Protein AF-E4Q656-F1 (afdb_monomer_lite)

pLDDT: mean 84.07, std 15.3, range [27.3, 98.38]

Secondary structure (DSSP, 8-state):
--------------HHHHHHHHTS--SSPPGGGS--TT-TT--HHHHHHHHHHHHHHHHHHHHHHHHHHHHHTTT-S-HHHHHHHHHHHTT------SS-HHHHHHHHHHHHHHHSGGG--HHHHHHHHHHHHHHHHS-HHHHHHHHHHHHHT--SS--HHHHHHHHT--

Structure (mmCIF, N/CA/C/O backbone):
data_AF-E4Q656-F1
#
_entry.id   AF-E4Q656-F1
#
loop_
_atom_site.group_PDB
_atom_site.id
_atom_site.type_symbol
_atom_site.label_atom_id
_atom_site.label_alt_id
_atom_site.label_comp_id
_atom_site.label_asym_id
_atom_site.label_entity_id
_atom_site.label_seq_id
_atom_site.pdbx_PDB_ins_code
_atom_site.Cartn_x
_atom_site.Cartn_y
_atom_site.Cartn_z
_atom_site.occupancy
_atom_site.B_iso_or_equiv
_atom_site.auth_seq_id
_atom_site.auth_comp_id
_atom_site.auth_asym_id
_atom_site.auth_atom_id
_atom_site.pdbx_PDB_model_num
ATOM 1 N N . MET A 1 1 ? 28.224 20.004 -10.130 1.00 35.12 1 MET A N 1
ATOM 2 C CA . MET A 1 1 ? 28.113 18.699 -10.814 1.00 35.12 1 MET A CA 1
ATOM 3 C C . MET A 1 1 ? 28.999 17.710 -10.082 1.00 35.12 1 MET A C 1
ATOM 5 O O . MET A 1 1 ? 30.207 17.902 -10.082 1.00 35.12 1 MET A O 1
ATOM 9 N N . LYS A 1 2 ? 28.425 16.729 -9.377 1.00 27.30 2 LYS A N 1
ATOM 10 C CA . LYS A 1 2 ? 29.222 15.634 -8.811 1.00 27.30 2 LYS A CA 1
ATOM 11 C C . LYS A 1 2 ? 29.422 14.595 -9.912 1.00 27.30 2 LYS A C 1
ATOM 13 O O . LYS A 1 2 ? 28.457 13.971 -10.332 1.00 27.30 2 LYS A O 1
ATOM 18 N N . ASN A 1 3 ? 30.664 14.448 -10.367 1.00 34.53 3 ASN A N 1
ATOM 19 C CA . ASN A 1 3 ? 31.102 13.275 -11.112 1.00 34.53 3 ASN A CA 1
ATOM 20 C C . ASN A 1 3 ? 31.095 12.087 -10.146 1.00 34.53 3 ASN A C 1
ATOM 22 O O . ASN A 1 3 ? 32.001 11.951 -9.326 1.00 34.53 3 ASN A O 1
ATOM 26 N N . LEU A 1 4 ? 30.056 11.261 -10.215 1.00 34.28 4 LEU A N 1
ATOM 27 C CA . LEU A 1 4 ? 30.076 9.912 -9.664 1.00 34.28 4 LEU A CA 1
ATOM 28 C C . LEU A 1 4 ? 30.601 8.997 -10.769 1.00 34.28 4 LEU A C 1
ATOM 30 O O . LEU A 1 4 ? 29.845 8.525 -11.607 1.00 34.28 4 LEU A O 1
ATOM 34 N N . ILE A 1 5 ? 31.920 8.806 -10.803 1.00 42.16 5 ILE A N 1
ATOM 35 C CA . ILE A 1 5 ? 32.516 7.674 -11.514 1.00 42.16 5 ILE A CA 1
ATOM 36 C C . ILE A 1 5 ? 32.557 6.538 -10.492 1.00 42.16 5 ILE A C 1
ATOM 38 O O . ILE A 1 5 ? 33.568 6.327 -9.823 1.00 42.16 5 ILE A O 1
ATOM 42 N N . GLU A 1 6 ? 31.429 5.856 -10.307 1.00 46.22 6 GLU A N 1
ATOM 43 C CA . GLU A 1 6 ? 31.444 4.544 -9.665 1.00 46.22 6 GLU A CA 1
ATOM 44 C C . GLU A 1 6 ? 31.815 3.506 -10.724 1.00 46.22 6 GLU A C 1
ATOM 46 O O . GLU A 1 6 ? 31.219 3.427 -11.796 1.00 46.22 6 GLU A O 1
ATOM 51 N N . LYS A 1 7 ? 32.888 2.762 -10.434 1.00 49.28 7 LYS A N 1
ATOM 52 C CA . LYS A 1 7 ? 33.371 1.623 -11.220 1.00 49.28 7 LYS A CA 1
ATOM 53 C C . LYS A 1 7 ? 32.205 0.697 -11.564 1.00 49.28 7 LYS A C 1
ATOM 55 O O . LYS A 1 7 ? 31.436 0.367 -10.671 1.00 49.28 7 LYS A O 1
ATOM 60 N N . TYR A 1 8 ? 32.154 0.240 -12.818 1.00 51.19 8 TYR A N 1
ATOM 61 C CA . TYR A 1 8 ? 31.232 -0.772 -13.339 1.00 51.19 8 TYR A CA 1
ATOM 62 C C . TYR A 1 8 ? 30.949 -1.884 -12.315 1.00 51.19 8 TYR A C 1
ATO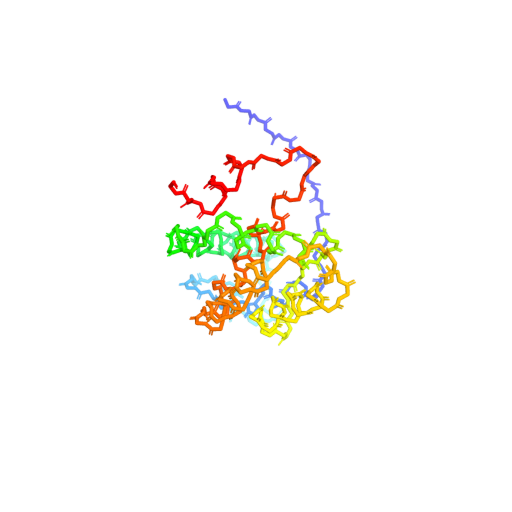M 64 O O . TYR A 1 8 ? 31.743 -2.813 -12.152 1.00 51.19 8 TYR A O 1
ATOM 72 N N . ILE A 1 9 ? 29.821 -1.786 -11.612 1.00 50.75 9 ILE A N 1
ATOM 73 C CA . ILE A 1 9 ? 29.274 -2.898 -10.843 1.00 50.75 9 ILE A CA 1
ATOM 74 C C . ILE A 1 9 ? 28.637 -3.815 -11.881 1.00 50.75 9 ILE A C 1
ATOM 76 O O . ILE A 1 9 ? 27.642 -3.454 -12.505 1.00 50.75 9 ILE A O 1
ATOM 80 N N . LYS A 1 10 ? 29.233 -4.987 -12.105 1.00 51.50 10 LYS A N 1
ATOM 81 C CA . LYS A 1 10 ? 28.616 -6.018 -12.939 1.00 51.50 10 LYS A CA 1
ATOM 82 C C . LYS A 1 10 ? 27.479 -6.639 -12.128 1.00 51.50 10 LYS A C 1
ATOM 84 O O . LYS A 1 10 ? 27.734 -7.401 -11.200 1.00 51.50 10 LYS A O 1
ATOM 89 N N . ILE A 1 11 ? 26.244 -6.249 -12.428 1.00 58.53 11 ILE A N 1
ATOM 90 C CA . ILE A 1 11 ? 25.049 -6.815 -11.799 1.00 58.53 11 ILE A CA 1
ATOM 91 C C . ILE A 1 11 ? 24.647 -8.043 -12.615 1.00 58.53 11 ILE A C 1
ATOM 93 O O . ILE A 1 11 ? 24.251 -7.921 -13.771 1.00 58.53 11 ILE A O 1
ATOM 97 N N . GLU A 1 12 ? 24.771 -9.231 -12.027 1.00 66.44 12 GLU A N 1
ATOM 98 C CA . GLU A 1 12 ? 24.184 -10.439 -12.604 1.00 66.44 12 GLU A CA 1
ATOM 99 C C . GLU A 1 12 ? 22.677 -10.432 -12.334 1.00 66.44 12 GLU A C 1
ATOM 101 O O . GLU A 1 12 ? 22.229 -10.517 -11.189 1.00 66.44 12 GLU A O 1
ATOM 106 N N . ILE A 1 13 ? 21.886 -10.296 -13.397 1.00 67.69 13 ILE A N 1
ATOM 107 C CA . ILE A 1 13 ? 20.429 -10.402 -13.335 1.00 67.69 13 ILE A CA 1
ATOM 108 C C . ILE A 1 13 ? 20.072 -11.882 -13.465 1.00 67.69 13 ILE A C 1
ATOM 110 O O . ILE A 1 13 ? 20.503 -12.552 -14.402 1.00 67.69 13 ILE A O 1
ATOM 114 N N . SER A 1 14 ? 19.292 -12.414 -12.522 1.00 77.62 14 SER A N 1
ATOM 115 C CA . SER A 1 14 ? 18.864 -13.812 -12.599 1.00 77.62 14 SER A CA 1
ATOM 116 C C . SER A 1 14 ? 17.942 -14.036 -13.809 1.00 77.62 14 SER A C 1
ATOM 118 O O . SER A 1 14 ? 17.177 -13.132 -14.160 1.00 77.62 14 SER A O 1
AT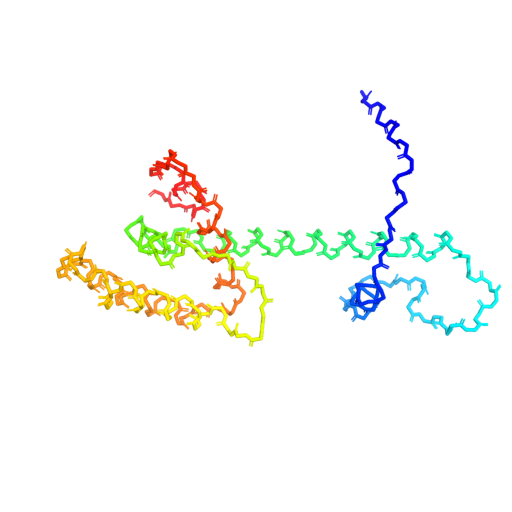OM 120 N N . PRO A 1 15 ? 17.930 -15.241 -14.414 1.00 75.94 15 PRO A N 1
ATOM 121 C CA . PRO A 1 15 ? 17.055 -15.539 -15.553 1.00 75.94 15 PRO A CA 1
ATOM 122 C C . PRO A 1 15 ? 15.576 -15.235 -15.276 1.00 75.94 15 PRO A C 1
ATOM 124 O O . PRO A 1 15 ? 14.863 -14.734 -16.136 1.00 75.94 15 PRO A O 1
ATOM 127 N N . MET A 1 16 ? 15.127 -15.456 -14.037 1.00 79.62 16 MET A N 1
ATOM 128 C CA . MET A 1 16 ? 13.764 -15.139 -13.608 1.00 79.62 16 MET A CA 1
ATOM 129 C C . MET A 1 16 ? 13.457 -13.634 -13.671 1.00 79.62 16 MET A C 1
ATOM 131 O O . MET A 1 16 ? 12.368 -13.249 -14.085 1.00 79.62 16 MET A O 1
ATOM 135 N N . VAL A 1 17 ? 14.395 -12.778 -13.252 1.00 77.69 17 VAL A N 1
ATOM 136 C CA . VAL A 1 17 ? 14.216 -11.317 -13.294 1.00 77.69 17 VAL A CA 1
ATOM 137 C C . VAL A 1 17 ? 14.276 -10.815 -14.733 1.00 77.69 17 VAL A C 1
ATOM 139 O O . VAL A 1 17 ? 13.468 -9.968 -15.106 1.00 77.69 17 VAL A O 1
ATOM 142 N N . TYR A 1 18 ? 15.176 -11.370 -15.549 1.00 77.38 18 TYR A N 1
ATOM 143 C CA . TYR A 1 18 ? 15.248 -11.067 -16.977 1.00 77.38 18 TYR A CA 1
ATOM 144 C C . TYR A 1 18 ? 13.913 -11.346 -17.675 1.00 77.38 18 TYR A C 1
ATOM 146 O O . TYR A 1 18 ? 13.354 -10.455 -18.313 1.00 77.38 18 TYR A O 1
ATOM 154 N N . GLU A 1 19 ? 13.352 -12.539 -17.472 1.00 79.50 19 GLU A N 1
ATOM 155 C CA . GLU A 1 19 ? 12.053 -12.911 -18.035 1.00 79.50 19 GLU A CA 1
ATOM 156 C C . GLU A 1 19 ? 10.914 -12.029 -17.514 1.00 79.50 19 GLU A C 1
ATOM 158 O O . GLU A 1 19 ? 10.048 -11.615 -18.284 1.00 79.50 19 GLU A O 1
ATOM 163 N N . ALA A 1 20 ? 10.914 -11.678 -16.226 1.00 82.56 20 ALA A N 1
ATOM 164 C CA . ALA A 1 20 ? 9.902 -10.781 -15.670 1.00 82.56 20 ALA A CA 1
ATOM 165 C C . ALA A 1 20 ? 9.942 -9.385 -16.317 1.00 82.56 20 ALA A C 1
ATOM 167 O O . ALA A 1 20 ? 8.892 -8.826 -16.631 1.00 82.56 20 ALA A O 1
ATOM 168 N N . VAL A 1 21 ? 11.139 -8.835 -16.547 1.00 82.31 21 VAL A N 1
ATOM 169 C CA . VAL A 1 21 ? 11.316 -7.545 -17.229 1.00 82.31 21 VAL A CA 1
ATOM 170 C C . VAL A 1 21 ? 10.924 -7.663 -18.699 1.00 82.31 21 VAL A C 1
ATOM 172 O O . VAL A 1 21 ? 10.158 -6.836 -19.187 1.00 82.31 21 VAL A O 1
ATOM 175 N N . ARG A 1 22 ? 11.382 -8.706 -19.403 1.00 78.25 22 ARG A N 1
ATOM 176 C CA . ARG A 1 22 ? 11.068 -8.931 -20.821 1.00 78.25 22 ARG A CA 1
ATOM 177 C C . ARG A 1 22 ? 9.563 -8.996 -21.059 1.00 78.25 22 ARG A C 1
ATOM 179 O O . ARG A 1 22 ? 9.075 -8.322 -21.958 1.00 78.25 22 ARG A O 1
ATOM 186 N N . ASN A 1 23 ? 8.838 -9.722 -20.213 1.00 80.06 23 ASN A N 1
ATOM 187 C CA . ASN A 1 23 ? 7.397 -9.932 -20.350 1.00 80.06 23 ASN A CA 1
ATOM 188 C C . ASN A 1 23 ? 6.535 -8.820 -19.722 1.00 80.06 23 ASN A C 1
ATOM 190 O O . ASN A 1 23 ? 5.307 -8.882 -19.808 1.00 80.06 23 ASN A O 1
ATOM 194 N N . TYR A 1 24 ? 7.132 -7.807 -19.080 1.00 81.62 24 TYR A N 1
ATOM 195 C CA . TYR A 1 24 ? 6.361 -6.703 -18.510 1.00 81.62 24 TYR A CA 1
ATOM 196 C C . TYR A 1 24 ? 5.689 -5.881 -19.626 1.00 81.62 24 TYR A C 1
ATOM 198 O O . TYR A 1 24 ? 6.375 -5.468 -20.566 1.00 81.62 24 TYR A O 1
ATOM 206 N N . PRO A 1 25 ? 4.372 -5.615 -19.541 1.00 78.38 25 PRO A N 1
ATOM 207 C CA . PRO A 1 25 ? 3.670 -4.826 -20.543 1.00 78.38 25 PRO A CA 1
ATOM 208 C C . PRO A 1 25 ? 4.139 -3.370 -20.500 1.00 78.38 25 PRO A C 1
ATOM 210 O O . PRO A 1 25 ? 4.035 -2.703 -19.473 1.00 78.38 25 PRO A O 1
ATOM 213 N N . SER A 1 26 ? 4.625 -2.869 -21.631 1.00 75.06 26 SER A N 1
ATOM 214 C CA . SER A 1 26 ? 5.103 -1.497 -21.771 1.00 75.06 26 SER A CA 1
ATOM 215 C C . SER A 1 26 ? 4.179 -0.674 -22.664 1.00 75.06 26 SER A C 1
ATOM 217 O O . SER A 1 26 ? 3.658 -1.167 -23.661 1.00 75.06 26 SER A O 1
ATOM 219 N N . GLY A 1 27 ? 3.986 0.601 -22.314 1.00 69.88 27 GLY A N 1
ATOM 220 C CA . GLY A 1 27 ? 3.405 1.590 -23.229 1.00 69.88 27 GLY A CA 1
ATOM 221 C C . GLY A 1 27 ? 4.420 2.147 -24.237 1.00 69.88 27 GLY A C 1
ATOM 222 O O . GLY A 1 27 ? 4.028 2.785 -25.213 1.00 69.88 27 GLY A O 1
ATOM 223 N N . SER A 1 28 ? 5.711 1.912 -23.997 1.00 73.38 28 SER A N 1
ATOM 224 C CA . SER A 1 28 ? 6.827 2.261 -24.877 1.00 73.38 28 SER A CA 1
ATOM 225 C C . SER A 1 28 ? 7.168 1.075 -25.772 1.00 73.38 28 SER A C 1
ATOM 227 O O . SER A 1 28 ? 7.249 -0.048 -25.285 1.00 73.38 28 SER A O 1
ATOM 229 N N . ILE A 1 29 ? 7.430 1.333 -27.054 1.00 69.94 29 ILE A N 1
ATOM 230 C CA . ILE A 1 29 ? 7.968 0.324 -27.971 1.00 69.94 29 ILE A CA 1
ATOM 231 C C . ILE A 1 29 ? 9.465 0.226 -27.709 1.00 69.94 29 ILE A C 1
ATOM 233 O O . ILE A 1 29 ? 10.193 1.200 -27.929 1.00 69.94 29 ILE A O 1
ATOM 237 N N . TYR A 1 30 ? 9.927 -0.933 -27.251 1.00 72.31 30 TYR A N 1
ATOM 238 C CA . TYR A 1 30 ? 11.356 -1.181 -27.144 1.00 72.31 30 TYR A CA 1
ATOM 239 C C . TYR A 1 30 ? 11.843 -1.981 -28.348 1.00 72.31 30 TYR A C 1
ATOM 241 O O . TYR A 1 30 ? 11.218 -2.982 -28.690 1.00 72.31 30 TYR A O 1
ATOM 249 N N . PRO A 1 31 ? 12.983 -1.605 -28.959 1.00 62.78 31 PRO A N 1
ATOM 250 C CA . PRO A 1 31 ? 13.483 -2.281 -30.148 1.00 62.78 31 PRO A CA 1
ATOM 251 C C . PRO A 1 31 ? 13.574 -3.797 -29.963 1.00 62.78 31 PRO A C 1
ATOM 253 O O . PRO A 1 31 ? 13.098 -4.521 -30.817 1.00 62.78 31 PRO A O 1
ATOM 256 N N . LEU A 1 32 ? 14.085 -4.274 -28.823 1.00 66.88 32 LEU A N 1
ATOM 257 C CA . LEU A 1 32 ? 14.350 -5.696 -28.570 1.00 66.88 32 LEU A CA 1
ATOM 258 C C . LEU A 1 32 ? 13.117 -6.553 -28.217 1.00 66.88 32 LEU A C 1
ATOM 260 O O . LEU A 1 32 ? 13.282 -7.741 -27.953 1.00 66.88 32 LEU A O 1
ATOM 264 N N . GLU A 1 33 ? 11.900 -5.999 -28.196 1.00 67.94 33 GLU A N 1
ATOM 265 C CA . GLU A 1 33 ? 10.682 -6.786 -27.918 1.00 67.94 33 GLU A CA 1
ATOM 266 C C . GLU A 1 33 ? 10.252 -7.669 -29.099 1.00 67.94 33 GLU A C 1
ATOM 268 O O . GLU A 1 33 ? 9.679 -8.734 -28.876 1.00 67.94 33 GLU A O 1
ATOM 273 N N . ASP A 1 34 ? 10.586 -7.268 -30.329 1.00 64.12 34 ASP A N 1
ATOM 274 C CA . ASP A 1 34 ? 10.182 -7.959 -31.563 1.00 64.12 34 ASP A CA 1
ATOM 275 C C . ASP A 1 34 ? 11.254 -8.917 -32.119 1.00 64.12 34 ASP A C 1
ATOM 277 O O . ASP A 1 34 ? 10.995 -9.655 -33.073 1.00 64.12 34 ASP A O 1
ATOM 281 N N . TYR A 1 35 ? 12.4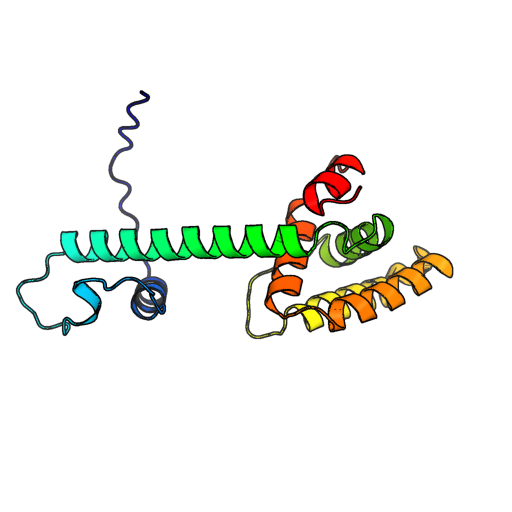59 -8.925 -31.542 1.00 63.56 35 TYR A N 1
ATOM 282 C CA . TYR A 1 35 ? 13.562 -9.749 -32.038 1.00 63.56 35 TYR A CA 1
ATOM 283 C C . TYR A 1 35 ? 13.465 -11.186 -31.510 1.00 63.56 35 TYR A C 1
ATOM 285 O O . TYR A 1 35 ? 13.289 -11.428 -30.309 1.00 63.56 35 TYR A O 1
ATOM 293 N N . GLN A 1 36 ? 13.608 -12.157 -32.415 1.00 58.12 36 GLN A N 1
ATOM 294 C CA . GLN A 1 36 ? 13.761 -13.566 -32.049 1.00 58.12 36 GLN A CA 1
ATOM 295 C C . GLN A 1 36 ? 15.206 -13.820 -31.592 1.00 58.12 36 GLN A C 1
ATOM 297 O O . GLN A 1 36 ? 16.132 -13.165 -32.059 1.00 58.12 36 GLN A O 1
ATOM 302 N N . GLU A 1 37 ? 15.403 -14.757 -30.658 1.00 53.44 37 GLU A N 1
ATOM 303 C CA . GLU A 1 37 ? 16.695 -15.031 -29.990 1.00 53.44 37 GLU A CA 1
ATOM 304 C C . GLU A 1 37 ? 17.866 -15.367 -30.935 1.00 53.44 37 GLU A C 1
ATOM 306 O O . GLU A 1 37 ? 19.017 -15.298 -30.508 1.00 53.44 37 GLU A O 1
ATOM 311 N N . ASP A 1 38 ? 17.580 -15.662 -32.206 1.00 50.72 38 ASP A N 1
ATOM 312 C CA . ASP A 1 38 ? 18.547 -16.056 -33.234 1.00 50.72 38 ASP A CA 1
ATOM 313 C C . ASP A 1 38 ? 19.056 -14.890 -34.112 1.00 50.72 38 ASP A C 1
ATOM 315 O O . ASP A 1 38 ? 19.815 -15.123 -35.055 1.00 50.72 38 ASP A O 1
ATOM 319 N N . ASP A 1 39 ? 18.677 -13.633 -33.841 1.00 55.31 39 ASP A N 1
ATOM 320 C CA . ASP A 1 39 ? 19.217 -12.493 -34.592 1.00 55.31 39 ASP A CA 1
ATOM 321 C C . ASP A 1 39 ? 20.687 -12.233 -34.210 1.00 55.31 39 ASP A C 1
ATOM 323 O O . ASP A 1 39 ? 20.991 -11.589 -33.203 1.00 55.31 39 ASP A O 1
ATOM 327 N N . GLU A 1 40 ? 21.615 -12.693 -35.062 1.00 56.75 40 GLU A N 1
ATOM 328 C CA . GLU A 1 40 ? 23.086 -12.553 -34.955 1.00 56.75 40 GLU A CA 1
ATOM 329 C C . GLU A 1 40 ? 23.596 -11.095 -34.806 1.00 56.75 40 GLU A C 1
ATOM 331 O O . GLU A 1 40 ? 24.800 -10.851 -34.733 1.00 56.75 40 GLU A O 1
ATOM 336 N N . THR A 1 41 ? 22.698 -10.107 -34.764 1.00 64.25 41 THR A N 1
ATOM 337 C CA . THR A 1 41 ? 22.995 -8.669 -34.758 1.00 64.25 41 THR A CA 1
ATOM 338 C C . THR A 1 41 ? 22.789 -7.976 -33.406 1.00 64.25 41 THR A C 1
ATOM 340 O O . THR A 1 41 ? 23.199 -6.824 -33.271 1.00 64.25 41 THR A O 1
ATOM 343 N N . ILE A 1 42 ? 22.212 -8.643 -32.396 1.00 68.81 42 ILE A N 1
ATOM 344 C CA . ILE A 1 42 ? 21.978 -8.038 -31.072 1.00 68.81 42 ILE A CA 1
ATOM 345 C C . ILE A 1 42 ? 23.207 -8.211 -30.178 1.00 68.81 42 ILE A C 1
ATOM 347 O O . ILE A 1 42 ? 23.571 -9.328 -29.802 1.00 68.81 42 ILE A O 1
ATOM 351 N N . THR A 1 43 ? 23.820 -7.099 -29.773 1.00 74.19 43 THR A N 1
ATOM 352 C CA . THR A 1 43 ? 24.966 -7.133 -28.860 1.00 74.19 43 THR A CA 1
ATOM 353 C C . THR A 1 43 ? 24.527 -7.296 -27.400 1.00 74.19 43 THR A C 1
ATOM 355 O O . THR A 1 43 ? 23.391 -7.008 -27.018 1.00 74.19 43 THR A O 1
ATOM 358 N N . GLU A 1 44 ? 25.446 -7.731 -26.536 1.00 72.56 44 GLU A N 1
ATOM 359 C CA . GLU A 1 44 ? 25.207 -7.735 -25.085 1.00 72.56 44 GLU A CA 1
ATOM 360 C C . GLU A 1 44 ? 24.963 -6.316 -24.537 1.00 72.56 44 GLU A C 1
ATOM 362 O O . GLU A 1 44 ? 24.187 -6.148 -23.598 1.00 72.56 44 GLU A O 1
ATOM 367 N N . GLU A 1 45 ? 25.562 -5.286 -25.146 1.00 75.12 45 GLU A N 1
ATOM 368 C CA . GLU A 1 45 ? 25.331 -3.882 -24.776 1.00 75.12 45 GLU A CA 1
ATOM 369 C C . GLU A 1 45 ? 23.887 -3.449 -25.071 1.00 75.12 45 GLU A C 1
ATOM 371 O O . GLU A 1 45 ? 23.260 -2.800 -24.231 1.00 75.12 45 GLU A O 1
ATOM 376 N N . ASP A 1 46 ? 23.321 -3.879 -26.203 1.00 73.56 46 ASP A N 1
ATOM 377 C CA . ASP A 1 46 ? 21.925 -3.597 -26.559 1.00 73.56 46 ASP A CA 1
ATOM 378 C C . ASP A 1 46 ? 20.955 -4.224 -25.550 1.00 73.56 46 ASP A C 1
ATOM 380 O O . ASP A 1 46 ? 20.018 -3.568 -25.085 1.00 73.56 46 ASP A O 1
ATOM 384 N N . LYS A 1 47 ? 21.202 -5.482 -25.151 1.00 72.88 47 LYS A N 1
ATOM 385 C CA . LYS A 1 47 ? 20.391 -6.182 -24.139 1.00 72.88 47 LYS A CA 1
ATOM 386 C C . LYS A 1 47 ? 20.430 -5.464 -22.794 1.00 72.88 47 LYS A C 1
ATOM 388 O O . LYS A 1 47 ? 19.388 -5.317 -22.155 1.00 72.88 47 LYS A O 1
ATOM 393 N N . VAL A 1 48 ? 21.608 -5.004 -22.368 1.00 75.56 48 VAL A N 1
ATOM 394 C CA . VAL A 1 48 ? 21.762 -4.239 -21.123 1.00 75.56 48 VAL A CA 1
ATOM 395 C C . VAL A 1 48 ? 20.988 -2.926 -21.205 1.00 75.56 48 VAL A C 1
ATOM 397 O O . VAL A 1 48 ? 20.191 -2.647 -20.311 1.00 75.56 48 VAL A O 1
ATOM 400 N N . TYR A 1 49 ? 21.142 -2.163 -22.290 1.00 77.62 49 TYR A N 1
ATOM 401 C CA . TYR A 1 49 ? 20.426 -0.898 -22.474 1.00 77.62 49 TYR A CA 1
ATOM 402 C C . TYR A 1 49 ? 18.902 -1.081 -22.453 1.00 77.62 49 TYR A C 1
ATOM 404 O O . TYR A 1 49 ? 18.189 -0.323 -21.791 1.00 77.62 49 TYR A O 1
ATOM 412 N N . TYR A 1 50 ? 18.396 -2.113 -23.130 1.00 79.31 50 TYR A N 1
ATOM 413 C CA . TYR A 1 50 ? 16.978 -2.470 -23.117 1.00 79.31 50 TYR A CA 1
ATOM 414 C C . TYR A 1 50 ? 16.462 -2.766 -21.707 1.00 79.31 50 TYR A C 1
ATOM 416 O O . TYR A 1 50 ? 15.455 -2.192 -21.286 1.00 79.31 50 TYR A O 1
ATOM 424 N N . LEU A 1 51 ? 17.159 -3.631 -20.963 1.00 79.25 51 LEU A N 1
ATOM 425 C CA . LEU A 1 51 ? 16.774 -3.971 -19.595 1.00 79.25 51 LEU A CA 1
ATOM 426 C C . LEU A 1 51 ? 16.796 -2.737 -18.694 1.00 79.25 51 LEU A C 1
ATOM 428 O O . LEU A 1 51 ? 15.846 -2.517 -17.948 1.00 79.25 51 LEU A O 1
ATOM 432 N N . GLU A 1 52 ? 17.839 -1.911 -18.780 1.00 81.00 52 GLU A N 1
ATOM 433 C CA . GLU A 1 52 ? 17.949 -0.681 -17.994 1.00 81.00 52 GLU A CA 1
ATOM 434 C C . GLU A 1 52 ? 16.810 0.298 -18.288 1.00 81.00 52 GLU A C 1
ATOM 436 O O . GLU A 1 52 ? 16.229 0.861 -17.356 1.00 81.00 52 GLU A O 1
ATOM 441 N N . ALA A 1 53 ? 16.474 0.497 -19.565 1.00 82.25 53 ALA A N 1
ATOM 442 C CA . ALA A 1 53 ? 15.385 1.374 -19.976 1.00 82.25 53 ALA A CA 1
ATOM 443 C C . ALA A 1 53 ? 14.032 0.856 -19.469 1.00 82.25 53 ALA A C 1
ATOM 445 O O . ALA A 1 53 ? 13.275 1.605 -18.851 1.00 82.25 53 ALA A O 1
ATOM 446 N N . LYS A 1 54 ? 13.761 -0.440 -19.645 1.00 85.19 54 LYS A N 1
ATOM 447 C CA . LYS A 1 54 ? 12.491 -1.048 -19.242 1.00 85.19 54 LYS A CA 1
ATOM 448 C C . LYS A 1 54 ? 12.320 -1.088 -17.725 1.00 85.19 54 LYS A C 1
ATOM 450 O O . LYS A 1 54 ? 11.278 -0.686 -17.214 1.00 85.19 54 LYS A O 1
ATOM 455 N N . ILE A 1 55 ? 13.364 -1.469 -16.984 1.00 85.88 55 ILE A N 1
ATOM 456 C CA . ILE A 1 55 ? 13.375 -1.419 -15.511 1.00 85.88 55 ILE A CA 1
ATOM 457 C C . ILE A 1 55 ? 13.145 0.014 -15.020 1.00 85.88 55 ILE A C 1
ATOM 459 O O . ILE A 1 55 ? 12.377 0.233 -14.081 1.00 85.88 55 ILE A O 1
ATOM 463 N N . ARG A 1 56 ? 13.794 1.002 -15.647 1.00 85.19 56 ARG A N 1
ATOM 464 C CA . ARG A 1 56 ? 13.615 2.413 -15.294 1.00 85.19 56 ARG A CA 1
ATOM 465 C C . ARG A 1 56 ? 12.162 2.843 -15.462 1.00 85.19 56 ARG A C 1
ATOM 467 O O . ARG A 1 56 ? 11.608 3.421 -14.528 1.00 85.19 56 ARG A O 1
ATOM 474 N N . ASP A 1 57 ? 11.555 2.556 -16.607 1.00 86.06 57 ASP A N 1
ATOM 475 C CA . ASP A 1 57 ? 10.177 2.958 -16.887 1.00 86.06 57 ASP A CA 1
ATOM 476 C C . ASP A 1 57 ? 9.193 2.254 -15.941 1.00 86.06 57 ASP A C 1
ATOM 478 O O . ASP A 1 57 ? 8.352 2.920 -15.336 1.00 86.06 57 ASP A O 1
ATOM 482 N N . MET A 1 58 ? 9.385 0.954 -15.676 1.00 88.12 58 MET A N 1
ATOM 483 C CA . MET A 1 58 ? 8.627 0.201 -14.665 1.00 88.12 58 MET A CA 1
ATOM 484 C C . MET A 1 58 ? 8.649 0.881 -13.289 1.00 88.12 58 MET A C 1
ATOM 486 O O . MET A 1 58 ? 7.602 1.082 -12.667 1.00 88.12 58 MET A O 1
ATOM 490 N N . ILE A 1 59 ? 9.839 1.247 -12.799 1.00 88.56 59 ILE A N 1
ATOM 491 C CA . ILE A 1 59 ? 10.008 1.874 -11.480 1.00 88.56 59 ILE A CA 1
ATOM 492 C C . ILE A 1 59 ? 9.375 3.267 -11.458 1.00 88.56 59 ILE A C 1
ATOM 494 O O . ILE A 1 59 ? 8.687 3.620 -10.493 1.00 88.56 59 ILE A O 1
ATOM 498 N N . ILE A 1 60 ? 9.596 4.067 -12.502 1.00 90.06 60 ILE A N 1
ATOM 499 C CA . ILE A 1 60 ? 9.069 5.432 -12.589 1.00 90.06 60 ILE A CA 1
ATOM 500 C C . ILE A 1 60 ? 7.541 5.412 -12.635 1.00 90.06 60 ILE A C 1
ATOM 502 O O . ILE A 1 60 ? 6.902 6.180 -11.909 1.00 90.06 60 ILE A O 1
ATOM 506 N N . ASP A 1 61 ? 6.943 4.534 -13.433 1.00 90.19 61 ASP A N 1
ATOM 507 C CA . ASP A 1 61 ? 5.492 4.453 -13.560 1.00 90.19 61 ASP A CA 1
ATOM 508 C C . ASP A 1 61 ? 4.840 3.914 -12.292 1.00 90.19 61 ASP A C 1
ATOM 510 O O . ASP A 1 61 ? 3.874 4.514 -11.813 1.00 90.19 61 ASP A O 1
ATOM 514 N N . LEU A 1 62 ? 5.410 2.881 -11.661 1.00 91.00 62 LEU A N 1
ATOM 515 C CA . LEU A 1 62 ? 4.929 2.415 -10.359 1.00 91.00 62 LEU A CA 1
ATOM 516 C C . LEU A 1 62 ? 5.008 3.529 -9.306 1.00 91.00 62 LEU A C 1
ATOM 518 O O . LEU A 1 62 ? 4.060 3.729 -8.548 1.00 91.00 62 LEU A O 1
ATOM 522 N N . THR A 1 63 ? 6.094 4.308 -9.299 1.00 93.69 63 THR A N 1
ATOM 523 C CA . THR A 1 63 ? 6.258 5.459 -8.395 1.00 93.69 63 THR A CA 1
ATOM 524 C C . THR A 1 63 ? 5.197 6.532 -8.649 1.00 93.69 63 THR A C 1
ATOM 526 O O . THR A 1 63 ? 4.620 7.087 -7.712 1.00 93.69 63 THR A O 1
ATOM 529 N N . ARG A 1 64 ? 4.899 6.834 -9.916 1.00 94.38 64 ARG A N 1
ATOM 530 C CA . ARG A 1 64 ? 3.851 7.795 -10.291 1.00 94.38 64 ARG A CA 1
ATOM 531 C C . ARG A 1 64 ? 2.469 7.305 -9.868 1.00 94.38 64 ARG A C 1
ATOM 533 O O . ARG A 1 64 ? 1.742 8.060 -9.226 1.00 94.38 64 ARG A O 1
ATOM 540 N N . LEU A 1 65 ? 2.129 6.051 -10.168 1.00 95.25 65 LEU A N 1
ATOM 541 C CA . LEU A 1 65 ? 0.862 5.424 -9.781 1.00 95.25 65 LEU A CA 1
ATOM 542 C C . LEU A 1 65 ? 0.688 5.394 -8.261 1.00 95.25 65 LEU A C 1
ATOM 544 O O . LEU A 1 65 ? -0.389 5.732 -7.760 1.00 95.25 65 LEU A O 1
ATOM 548 N N . PHE A 1 66 ? 1.752 5.059 -7.528 1.00 96.62 66 PHE A N 1
ATOM 549 C CA . PHE A 1 66 ? 1.785 5.127 -6.072 1.00 96.62 66 PHE A CA 1
ATOM 550 C C . PHE A 1 66 ? 1.456 6.541 -5.582 1.00 96.62 66 PHE A C 1
ATOM 552 O O . PHE A 1 66 ? 0.541 6.717 -4.783 1.00 96.62 66 PHE A O 1
ATOM 559 N N . ASN A 1 67 ? 2.134 7.565 -6.106 1.00 96.06 67 ASN A N 1
ATOM 560 C CA . ASN A 1 67 ? 1.924 8.953 -5.692 1.00 96.06 67 ASN A CA 1
ATOM 561 C C . ASN A 1 67 ? 0.523 9.478 -6.039 1.00 96.06 67 ASN A C 1
ATOM 563 O O . ASN A 1 67 ? -0.077 10.192 -5.235 1.00 96.06 67 ASN A O 1
ATOM 567 N N . PHE A 1 68 ? -0.023 9.126 -7.207 1.00 97.44 68 PHE A N 1
ATOM 568 C CA . PHE A 1 68 ? -1.404 9.466 -7.558 1.00 97.44 68 PHE A CA 1
ATOM 569 C C . PHE A 1 68 ? -2.405 8.812 -6.607 1.00 97.44 68 PHE A C 1
ATOM 571 O O . PHE A 1 68 ? -3.340 9.465 -6.148 1.00 97.44 68 PHE A O 1
ATOM 578 N N . THR A 1 69 ? -2.181 7.545 -6.270 1.00 98.00 69 THR A N 1
ATOM 579 C CA . THR A 1 69 ? -3.061 6.795 -5.368 1.00 98.00 69 THR A CA 1
ATOM 580 C C . THR A 1 69 ? -2.953 7.303 -3.933 1.00 98.00 69 THR A C 1
ATOM 582 O O . THR A 1 69 ? -3.979 7.510 -3.295 1.00 98.00 69 THR A O 1
ATOM 585 N N . ARG A 1 70 ? -1.744 7.618 -3.448 1.00 97.06 70 ARG A N 1
ATOM 586 C CA . ARG A 1 70 ? -1.529 8.261 -2.143 1.00 97.06 70 ARG A CA 1
ATOM 587 C C . ARG A 1 70 ? -2.311 9.571 -2.034 1.00 97.06 70 ARG A C 1
ATOM 589 O O . ARG A 1 70 ? -3.002 9.772 -1.047 1.00 97.06 70 ARG A O 1
ATOM 596 N N . LYS A 1 71 ? -2.273 10.420 -3.069 1.00 96.62 71 LYS A N 1
ATOM 597 C CA . LYS A 1 71 ? -3.077 11.655 -3.115 1.00 96.62 71 LYS A CA 1
ATOM 598 C C . LYS A 1 71 ? -4.583 11.387 -3.126 1.00 96.62 71 LYS A C 1
ATOM 600 O O . LYS A 1 71 ? -5.328 12.133 -2.510 1.00 96.62 71 LYS A O 1
ATOM 605 N N . ARG A 1 72 ? -5.047 10.334 -3.809 1.00 96.00 72 ARG A N 1
ATOM 606 C CA . ARG A 1 72 ? -6.468 9.937 -3.796 1.00 96.00 72 ARG A CA 1
ATOM 607 C C . ARG A 1 72 ? -6.937 9.486 -2.410 1.00 96.00 72 ARG A C 1
ATOM 609 O O . ARG A 1 72 ? -8.100 9.672 -2.080 1.00 96.00 72 ARG A O 1
ATOM 616 N N . LEU A 1 73 ? -6.030 8.912 -1.625 1.00 97.00 73 LEU A N 1
ATOM 617 C CA . LEU A 1 73 ? -6.261 8.481 -0.246 1.00 97.00 73 LEU A CA 1
ATOM 618 C C . LEU A 1 73 ? -6.035 9.599 0.788 1.00 97.00 73 LEU A C 1
ATOM 620 O O . LEU A 1 73 ? -6.085 9.322 1.985 1.00 97.00 73 LEU A O 1
ATOM 624 N N . GLN A 1 74 ? -5.794 10.843 0.359 1.00 96.50 74 GLN A N 1
ATOM 625 C CA . GLN A 1 74 ? -5.628 11.984 1.260 1.00 96.50 74 GLN A CA 1
ATOM 626 C C . GLN A 1 74 ? -6.845 12.131 2.181 1.00 96.50 74 GLN A C 1
ATOM 628 O O . GLN A 1 74 ? -7.981 12.158 1.707 1.00 96.50 74 GLN A O 1
ATOM 633 N N . GLY A 1 75 ? -6.601 12.201 3.492 1.00 92.75 75 GLY A N 1
ATOM 634 C CA . GLY A 1 75 ? -7.649 12.296 4.513 1.00 92.75 75 GLY A CA 1
ATOM 635 C C . GLY A 1 75 ? -8.616 11.107 4.542 1.00 92.75 75 GLY A C 1
ATOM 636 O O . GLY A 1 75 ? -9.646 11.172 5.208 1.00 92.75 75 GLY A O 1
ATOM 637 N N . TYR A 1 76 ? -8.324 10.021 3.813 1.00 97.62 76 TYR A N 1
ATOM 638 C CA . TYR A 1 76 ? -9.207 8.859 3.768 1.00 97.62 76 TYR A CA 1
ATOM 639 C C . TYR A 1 76 ? -9.225 8.126 5.105 1.00 97.62 76 TYR A C 1
ATOM 641 O O . TYR A 1 76 ? -10.263 7.581 5.463 1.00 97.62 76 TYR A O 1
ATOM 649 N N . PHE A 1 77 ? -8.108 8.112 5.835 1.00 97.94 77 PHE A N 1
ATOM 650 C CA . PHE A 1 77 ? -7.986 7.475 7.145 1.00 97.94 77 PHE A CA 1
ATOM 651 C C . PHE A 1 77 ? -7.908 8.515 8.263 1.00 97.94 77 PHE A C 1
ATOM 653 O O . PHE A 1 77 ? -7.338 9.586 8.060 1.00 97.94 77 PHE A O 1
ATOM 660 N N . THR A 1 78 ? -8.448 8.191 9.438 1.00 97.50 78 THR A N 1
ATOM 661 C CA . THR A 1 78 ? -8.208 8.971 10.663 1.00 97.50 78 THR A CA 1
ATOM 662 C C . THR A 1 78 ? -6.906 8.533 11.336 1.00 97.50 78 THR A C 1
ATOM 664 O O . THR A 1 78 ? -6.332 7.495 10.999 1.00 97.50 78 THR A O 1
ATOM 667 N N . ILE A 1 79 ? -6.424 9.314 12.305 1.00 96.38 79 ILE A N 1
ATOM 668 C CA . ILE A 1 79 ? -5.202 8.984 13.052 1.00 96.38 79 ILE A CA 1
ATOM 669 C C . ILE A 1 79 ? -5.381 7.669 13.825 1.00 96.38 79 ILE A C 1
ATOM 671 O O . ILE A 1 79 ? -4.501 6.809 13.809 1.00 96.38 79 ILE A O 1
ATOM 675 N N . GLU A 1 80 ? -6.542 7.479 14.446 1.00 95.38 80 GLU A N 1
ATOM 676 C CA . GLU A 1 80 ? -6.889 6.289 15.224 1.00 95.38 80 GLU A CA 1
ATOM 677 C C . GLU A 1 80 ? -6.903 5.038 14.339 1.00 95.38 80 GLU A C 1
ATOM 679 O O . GLU A 1 80 ? -6.335 4.009 14.700 1.00 95.38 80 GLU A O 1
ATOM 684 N N . GLU A 1 81 ? -7.476 5.135 13.138 1.00 97.25 81 GLU A N 1
ATOM 685 C CA . GLU A 1 81 ? -7.450 4.051 12.154 1.00 97.25 81 GLU A CA 1
ATOM 686 C C . GLU A 1 81 ? -6.016 3.696 11.733 1.00 97.25 81 GLU A C 1
ATOM 688 O O . GLU A 1 81 ? -5.677 2.515 11.618 1.00 97.25 81 GLU A O 1
ATOM 693 N N . VAL A 1 82 ? -5.147 4.696 11.544 1.00 96.50 82 VAL A N 1
ATOM 694 C CA . VAL A 1 82 ? -3.734 4.457 11.216 1.00 96.50 82 VAL A CA 1
ATOM 695 C C . VAL A 1 82 ? -2.999 3.776 12.372 1.00 96.50 82 VAL A C 1
ATOM 697 O O . VAL A 1 82 ? -2.192 2.882 12.119 1.00 96.50 82 VAL A O 1
ATOM 700 N N . TYR A 1 83 ? -3.294 4.103 13.632 1.00 93.75 83 TYR A N 1
ATOM 701 C CA . TYR A 1 83 ? -2.724 3.378 14.774 1.00 93.75 83 TYR A CA 1
ATOM 702 C C . TYR A 1 83 ? -3.110 1.895 14.787 1.00 93.75 83 TYR A C 1
ATOM 704 O O . TYR A 1 83 ? -2.270 1.043 15.088 1.00 93.75 83 TYR A O 1
ATOM 712 N N . ILE A 1 84 ? -4.345 1.565 14.404 1.00 94.62 84 ILE A N 1
ATOM 713 C CA . ILE A 1 84 ? -4.784 0.169 14.273 1.00 94.62 84 ILE A CA 1
ATOM 714 C C . ILE A 1 84 ? -4.018 -0.531 13.146 1.00 94.62 84 ILE A C 1
ATOM 716 O O . ILE A 1 84 ? -3.526 -1.643 13.341 1.00 94.62 84 ILE A O 1
ATOM 720 N N . LEU A 1 85 ? -3.845 0.128 11.994 1.00 95.75 85 LEU A N 1
ATOM 721 C CA . LEU A 1 85 ? -3.020 -0.398 10.899 1.00 95.75 85 LEU A CA 1
ATOM 722 C C . LEU A 1 85 ? -1.570 -0.627 11.347 1.00 95.75 85 LEU A C 1
ATOM 724 O O . LEU A 1 85 ? -0.986 -1.667 11.049 1.00 95.75 85 LEU A O 1
ATOM 728 N N . LEU A 1 86 ? -0.985 0.308 12.095 1.00 93.69 86 LEU A N 1
ATOM 729 C CA . LEU A 1 86 ? 0.379 0.184 12.606 1.00 93.69 86 LEU A CA 1
ATOM 730 C C . LEU A 1 86 ? 0.542 -1.021 13.525 1.00 93.69 86 LEU A C 1
ATOM 732 O O . LEU A 1 86 ? 1.524 -1.744 13.377 1.00 93.69 86 LEU A O 1
ATOM 736 N N . ARG A 1 87 ? -0.422 -1.272 14.418 1.00 90.88 87 ARG A N 1
ATOM 737 C CA . ARG A 1 87 ? -0.444 -2.483 15.252 1.00 90.88 87 ARG A CA 1
ATOM 738 C C . ARG A 1 87 ? -0.552 -3.742 14.392 1.00 90.88 87 ARG A C 1
ATOM 740 O O . ARG A 1 87 ? 0.301 -4.618 14.496 1.00 90.88 87 ARG A O 1
ATOM 747 N N . ALA A 1 88 ? -1.517 -3.776 13.469 1.00 92.44 88 ALA A N 1
ATOM 748 C CA . ALA A 1 88 ? -1.749 -4.902 12.558 1.00 92.44 88 ALA A CA 1
ATOM 749 C C . ALA A 1 88 ? -0.522 -5.264 11.711 1.00 92.44 88 ALA A C 1
ATOM 751 O O . ALA A 1 88 ? -0.313 -6.429 11.368 1.00 92.44 88 ALA A O 1
ATOM 752 N N . PHE A 1 89 ? 0.316 -4.279 11.387 1.00 91.69 89 PHE A N 1
ATOM 753 C CA . PHE A 1 89 ? 1.489 -4.488 10.555 1.00 91.69 89 PHE A CA 1
ATOM 754 C C . PHE A 1 89 ? 2.818 -4.393 11.298 1.00 91.69 89 PHE A C 1
ATOM 756 O O . PHE A 1 89 ? 3.824 -4.621 10.637 1.00 91.69 89 PHE A O 1
ATOM 763 N N . TRP A 1 90 ? 2.892 -4.120 12.607 1.00 85.94 90 TRP A N 1
ATOM 764 C CA . TRP A 1 90 ? 4.141 -3.750 13.305 1.00 85.94 90 TRP A CA 1
ATOM 765 C C . TRP A 1 90 ? 5.312 -4.700 13.002 1.00 85.94 90 TRP A C 1
ATOM 767 O O . TRP A 1 90 ? 6.362 -4.272 12.515 1.00 85.94 90 TRP A O 1
ATOM 777 N N . ASN A 1 91 ? 5.080 -6.009 13.129 1.00 80.19 91 ASN A N 1
ATOM 778 C CA . ASN A 1 91 ? 6.082 -7.058 12.898 1.00 80.19 91 ASN A CA 1
ATOM 779 C C . ASN A 1 91 ? 5.997 -7.726 11.509 1.00 80.19 91 ASN A C 1
ATOM 781 O O . ASN A 1 91 ? 6.643 -8.743 11.265 1.00 80.19 91 ASN A O 1
ATOM 785 N N . THR A 1 92 ? 5.223 -7.160 10.581 1.00 78.31 92 THR A N 1
ATOM 786 C CA . THR A 1 92 ? 4.939 -7.781 9.276 1.00 78.31 92 THR A CA 1
ATOM 787 C C . THR A 1 92 ? 5.846 -7.242 8.173 1.00 78.31 92 THR A C 1
ATOM 789 O O . THR A 1 92 ? 5.819 -6.053 7.858 1.00 78.31 92 THR A O 1
ATOM 792 N N . LEU A 1 93 ? 6.621 -8.106 7.520 1.00 76.19 93 LEU A N 1
ATOM 793 C CA . LEU A 1 93 ? 7.229 -7.780 6.227 1.00 76.19 93 LEU A CA 1
ATOM 794 C C . LEU A 1 93 ? 6.217 -8.097 5.128 1.00 76.19 93 LEU A C 1
ATOM 796 O O . LEU A 1 93 ? 5.716 -9.216 5.052 1.00 76.19 93 LEU A O 1
ATOM 800 N N . TYR A 1 94 ? 5.898 -7.109 4.295 1.00 82.44 94 TYR A N 1
ATOM 801 C CA . TYR A 1 94 ? 4.940 -7.286 3.212 1.00 82.44 94 TYR A CA 1
ATOM 802 C C . TYR A 1 94 ? 5.638 -7.366 1.856 1.00 82.44 94 TYR A C 1
ATOM 804 O O . TYR A 1 94 ? 6.412 -6.481 1.489 1.00 82.44 94 TYR A O 1
ATOM 812 N N . HIS A 1 95 ? 5.284 -8.393 1.088 1.00 81.81 95 HIS A N 1
ATOM 813 C CA . HIS A 1 95 ? 5.633 -8.536 -0.319 1.00 81.81 95 HIS A CA 1
ATOM 814 C C . HIS A 1 95 ? 4.357 -8.744 -1.133 1.00 81.81 95 HIS A C 1
ATOM 816 O O . HIS A 1 95 ? 3.439 -9.439 -0.693 1.00 81.81 95 HIS A O 1
ATOM 822 N N . VAL A 1 96 ? 4.305 -8.151 -2.328 1.00 81.19 96 VAL A N 1
ATOM 823 C CA . VAL A 1 96 ? 3.192 -8.374 -3.256 1.00 81.19 96 VAL A CA 1
ATOM 824 C C . VAL A 1 96 ? 3.195 -9.845 -3.661 1.00 81.19 96 VAL A C 1
ATOM 826 O O . VAL A 1 96 ? 4.199 -10.358 -4.149 1.00 81.19 96 VAL A O 1
ATOM 829 N N . GLY A 1 97 ? 2.068 -10.515 -3.439 1.00 82.69 97 GLY A N 1
ATOM 830 C CA . GLY A 1 97 ? 1.866 -11.921 -3.773 1.00 82.69 97 GLY A CA 1
ATOM 831 C C . GLY A 1 97 ? 0.546 -12.140 -4.503 1.00 82.69 97 GLY A C 1
ATOM 832 O O . GLY A 1 97 ? -0.058 -11.210 -5.030 1.00 82.69 97 GLY A O 1
ATOM 833 N N . SER A 1 98 ? 0.076 -13.385 -4.511 1.00 85.00 98 SER A N 1
ATOM 834 C CA . SER A 1 98 ? -1.183 -13.775 -5.162 1.00 85.00 98 SER A CA 1
ATOM 835 C C . SER A 1 98 ? -2.440 -13.452 -4.347 1.00 85.00 98 SER A C 1
ATOM 837 O O . SER A 1 98 ? -3.556 -13.604 -4.844 1.00 85.00 98 SER A O 1
ATOM 839 N N . ILE A 1 99 ? -2.283 -13.031 -3.091 1.00 91.19 99 ILE A N 1
ATOM 840 C CA . ILE A 1 99 ? -3.398 -12.735 -2.192 1.00 91.19 99 ILE A CA 1
ATOM 841 C C . ILE A 1 99 ? -3.772 -11.258 -2.320 1.00 91.19 99 ILE A C 1
ATOM 843 O O . ILE A 1 99 ? -2.916 -10.378 -2.257 1.00 91.19 99 ILE A O 1
ATOM 847 N N . ASP A 1 100 ? -5.074 -10.999 -2.457 1.00 94.62 100 ASP A N 1
ATOM 848 C CA . ASP A 1 100 ? -5.642 -9.651 -2.473 1.00 94.62 100 ASP A CA 1
ATOM 849 C C . ASP A 1 100 ? -5.189 -8.844 -1.234 1.00 94.62 100 ASP A C 1
ATOM 851 O O . ASP A 1 100 ? -5.484 -9.263 -0.107 1.00 94.62 100 ASP A O 1
ATOM 855 N N . PRO A 1 101 ? -4.524 -7.685 -1.412 1.00 96.00 101 PRO A N 1
ATOM 856 C CA . PRO A 1 101 ? -4.034 -6.857 -0.309 1.00 96.00 101 PRO A CA 1
ATOM 857 C C . PRO A 1 101 ? -5.113 -6.481 0.711 1.00 96.00 101 PRO A C 1
ATOM 859 O O . PRO A 1 101 ? -4.824 -6.371 1.900 1.00 96.00 101 PRO A O 1
ATOM 862 N N . ARG A 1 102 ? -6.376 -6.357 0.286 1.00 97.31 102 ARG A N 1
ATOM 863 C CA . ARG A 1 102 ? -7.501 -6.051 1.184 1.00 97.31 102 ARG A CA 1
ATOM 864 C C . ARG A 1 102 ? -7.721 -7.160 2.197 1.00 97.31 102 ARG A C 1
ATOM 866 O O . ARG A 1 102 ? -7.892 -6.888 3.379 1.00 97.31 102 ARG A O 1
ATOM 873 N N . LYS A 1 103 ? -7.676 -8.414 1.740 1.00 96.38 103 LYS A N 1
ATOM 874 C CA . LYS A 1 103 ? -7.846 -9.586 2.609 1.00 96.38 103 LYS A CA 1
ATOM 875 C C . LYS A 1 103 ? -6.721 -9.686 3.629 1.00 96.38 103 LYS A C 1
ATOM 877 O O . LYS A 1 103 ? -6.976 -10.087 4.754 1.00 96.38 103 LYS A O 1
ATOM 882 N N . ILE A 1 104 ? -5.507 -9.299 3.238 1.00 95.31 104 ILE A N 1
ATOM 883 C CA . ILE A 1 104 ? -4.346 -9.285 4.130 1.00 95.31 104 ILE A CA 1
ATOM 884 C C . ILE A 1 104 ? -4.560 -8.263 5.246 1.00 95.31 104 ILE A C 1
ATOM 886 O O . ILE A 1 104 ? -4.469 -8.633 6.407 1.00 95.31 104 ILE A O 1
ATOM 890 N N . ILE A 1 105 ? -4.923 -7.018 4.911 1.00 96.56 105 ILE A N 1
ATOM 891 C CA . ILE A 1 105 ? -5.196 -5.982 5.922 1.00 96.56 105 ILE A CA 1
ATOM 892 C C . ILE A 1 105 ? -6.311 -6.424 6.875 1.00 96.56 105 ILE A C 1
ATOM 894 O O . ILE A 1 105 ? -6.142 -6.325 8.085 1.00 96.56 105 ILE A O 1
ATOM 898 N N . ILE A 1 106 ? -7.430 -6.927 6.342 1.00 97.38 106 ILE A N 1
ATOM 899 C CA . ILE A 1 106 ? -8.576 -7.353 7.159 1.00 97.38 106 ILE A CA 1
ATOM 900 C C . ILE A 1 106 ? -8.165 -8.473 8.114 1.00 97.38 106 ILE A C 1
ATOM 902 O O . ILE A 1 106 ? -8.388 -8.341 9.312 1.00 97.38 106 ILE A O 1
ATOM 906 N N . ALA A 1 107 ? -7.502 -9.519 7.611 1.00 95.25 107 A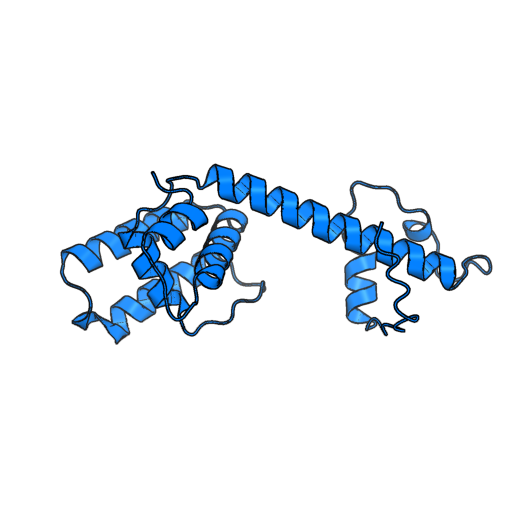LA A N 1
ATOM 907 C CA . ALA A 1 107 ? -7.038 -10.623 8.446 1.00 95.25 107 ALA A CA 1
ATOM 908 C C . ALA A 1 107 ? -6.062 -10.146 9.534 1.00 95.25 107 ALA A C 1
ATOM 910 O O . ALA A 1 107 ? -6.168 -10.568 10.679 1.00 95.25 107 ALA A O 1
ATOM 911 N N . SER A 1 108 ? -5.153 -9.220 9.211 1.00 95.12 108 SER A N 1
ATOM 912 C CA . SER A 1 108 ? -4.220 -8.658 10.194 1.00 95.12 108 SER A CA 1
ATOM 913 C C . SER A 1 108 ? -4.919 -7.825 11.275 1.00 95.12 108 SER A C 1
ATOM 915 O O . SER A 1 108 ? -4.531 -7.897 12.438 1.00 95.12 108 SER A O 1
ATOM 917 N N . ILE A 1 109 ? -5.959 -7.057 10.927 1.00 95.44 109 ILE A N 1
ATOM 918 C CA . ILE A 1 109 ? -6.768 -6.324 11.915 1.00 95.44 109 ILE A CA 1
ATOM 919 C C . ILE A 1 109 ? -7.549 -7.308 12.795 1.00 95.44 109 ILE A C 1
ATOM 921 O O . ILE A 1 109 ? -7.560 -7.162 14.015 1.00 95.44 109 ILE A O 1
ATOM 925 N N . GLU A 1 110 ? -8.185 -8.317 12.196 1.00 94.62 110 GLU A N 1
ATOM 926 C CA . GLU A 1 110 ? -8.937 -9.348 12.921 1.00 94.62 110 GLU A CA 1
ATOM 927 C C . GLU A 1 110 ? -8.046 -10.136 13.892 1.00 94.62 110 GLU A C 1
ATOM 929 O O . GLU A 1 110 ? -8.465 -10.406 15.020 1.00 94.62 110 GLU A O 1
ATOM 934 N N . ASP A 1 111 ? -6.811 -10.452 13.496 1.00 92.81 111 ASP A N 1
ATOM 935 C CA . ASP A 1 111 ? -5.831 -11.104 14.365 1.00 92.81 111 ASP A CA 1
ATOM 936 C C . ASP A 1 111 ? -5.471 -10.220 15.566 1.00 92.81 111 ASP A C 1
ATOM 938 O O . ASP A 1 111 ? -5.528 -10.692 16.704 1.00 92.81 111 ASP A O 1
ATOM 942 N N . VAL A 1 112 ? -5.181 -8.931 15.356 1.00 91.06 112 VAL A N 1
ATOM 943 C CA . VAL A 1 112 ? -4.912 -7.996 16.465 1.00 91.06 112 VAL A CA 1
ATOM 944 C C . VAL A 1 112 ? -6.108 -7.906 17.410 1.00 91.06 112 VAL A C 1
ATOM 946 O O . VAL A 1 112 ? -5.948 -8.062 18.616 1.00 91.06 112 VAL A O 1
ATOM 949 N N . LEU A 1 113 ? -7.326 -7.750 16.887 1.00 90.44 113 LEU A N 1
ATOM 950 C CA . LEU A 1 113 ? -8.530 -7.686 17.723 1.00 90.44 113 LEU A CA 1
ATOM 951 C C . LEU A 1 113 ? -8.760 -8.961 18.540 1.00 90.44 113 LEU A C 1
ATOM 953 O O . LEU A 1 113 ? -9.314 -8.899 19.635 1.00 90.44 113 LEU A O 1
ATOM 957 N N . LYS A 1 114 ? -8.367 -10.121 18.011 1.00 89.31 114 LYS A N 1
ATOM 958 C CA . LYS A 1 114 ? -8.557 -11.414 18.668 1.00 89.31 114 LYS A CA 1
ATOM 959 C C . LYS A 1 114 ? -7.493 -11.703 19.722 1.00 89.31 114 LYS A C 1
ATOM 961 O O . LYS A 1 114 ? -7.822 -12.259 20.769 1.00 89.31 114 LYS A O 1
ATOM 966 N N . TYR A 1 115 ? -6.231 -11.396 19.431 1.00 86.12 115 TYR A N 1
ATOM 967 C CA . TYR A 1 115 ? -5.093 -11.784 20.270 1.00 86.12 115 TYR A CA 1
ATOM 968 C C . TYR A 1 115 ? -4.609 -10.662 21.198 1.00 86.12 115 TYR A C 1
ATOM 970 O O . TYR A 1 115 ? -4.017 -10.958 22.234 1.00 86.12 115 TYR A O 1
ATOM 978 N N . GLU A 1 116 ? -4.921 -9.406 20.881 1.00 83.06 116 GLU A N 1
ATOM 97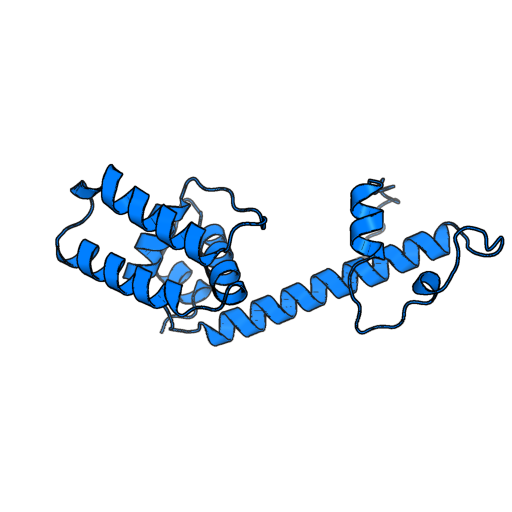9 C CA . GLU A 1 116 ? -4.571 -8.208 21.660 1.00 83.06 116 GLU A CA 1
ATOM 980 C C . GLU A 1 116 ? -5.829 -7.474 22.157 1.00 83.06 116 GLU A C 1
ATOM 982 O O . GLU A 1 116 ? -5.820 -6.269 22.383 1.00 83.06 116 GLU A O 1
ATOM 987 N N . SER A 1 117 ? -6.941 -8.194 22.351 1.00 74.81 117 SER A N 1
ATOM 988 C CA . SER A 1 117 ? -8.247 -7.605 22.690 1.00 74.81 117 SER A CA 1
ATOM 989 C C . SER A 1 117 ? -8.251 -6.757 23.969 1.00 74.81 117 SER A C 1
ATOM 991 O O . SER A 1 117 ? -9.145 -5.946 24.160 1.00 74.81 117 SER A O 1
ATOM 993 N N . PHE A 1 118 ? -7.290 -6.971 24.871 1.00 75.00 118 PHE A N 1
ATOM 994 C CA . PHE A 1 118 ? -7.134 -6.215 26.119 1.00 75.00 118 PHE A CA 1
ATOM 995 C C . PHE A 1 118 ? -6.603 -4.789 25.906 1.00 75.00 118 PHE A C 1
ATOM 997 O O . PHE A 1 118 ? -6.758 -3.958 26.796 1.00 75.00 118 PHE A O 1
ATOM 1004 N N . ASP A 1 119 ? -6.018 -4.503 24.740 1.00 78.12 119 ASP A N 1
ATOM 1005 C CA . ASP A 1 119 ? -5.543 -3.169 24.363 1.00 78.12 119 ASP A CA 1
ATOM 1006 C C . ASP A 1 119 ? -6.637 -2.307 23.713 1.00 78.12 119 ASP A C 1
ATOM 1008 O O . ASP A 1 119 ? -6.394 -1.140 23.401 1.00 78.12 119 ASP A O 1
ATOM 1012 N N . PHE A 1 120 ? -7.829 -2.872 23.498 1.00 82.75 120 PHE A N 1
ATOM 1013 C CA . PHE A 1 120 ? -8.958 -2.198 22.870 1.00 82.75 120 PHE A CA 1
ATOM 1014 C C . PHE A 1 120 ? -10.127 -2.085 23.845 1.00 82.75 120 PHE A C 1
ATOM 1016 O O . PHE A 1 120 ? -10.605 -3.076 24.397 1.00 82.75 120 PHE A O 1
ATOM 1023 N N . ASP A 1 121 ? -10.627 -0.866 24.011 1.00 88.62 121 ASP A N 1
ATOM 1024 C CA . ASP A 1 121 ? -11.939 -0.628 24.594 1.00 88.62 121 ASP A CA 1
ATOM 1025 C C . ASP A 1 121 ? -13.046 -0.763 23.530 1.00 88.62 121 ASP A C 1
ATOM 1027 O O . ASP A 1 121 ? -12.810 -1.096 22.363 1.00 88.62 121 ASP A O 1
ATOM 1031 N N . GLU A 1 122 ? -14.297 -0.548 23.941 1.00 89.75 122 GLU A N 1
ATOM 1032 C CA . GLU A 1 122 ? -15.455 -0.663 23.050 1.00 89.75 122 GLU A CA 1
ATOM 1033 C C . GLU A 1 122 ? -15.380 0.317 21.866 1.00 89.75 122 GLU A C 1
ATOM 1035 O O . GLU A 1 122 ? -15.768 -0.028 20.746 1.00 89.75 122 GLU A O 1
ATOM 1040 N N . GLU A 1 123 ? -14.834 1.514 22.090 1.00 91.75 123 GLU A N 1
ATOM 1041 C CA . GLU A 1 123 ? -14.624 2.515 21.048 1.00 91.75 123 GLU A CA 1
ATOM 1042 C C . GLU A 1 123 ? -13.579 2.041 20.032 1.00 91.75 123 GLU A C 1
ATOM 1044 O O . GLU A 1 123 ? -13.865 2.007 18.833 1.00 91.75 123 GLU A O 1
ATOM 1049 N N . GLY A 1 124 ? -12.421 1.563 20.494 1.00 91.38 124 GLY A N 1
ATOM 1050 C CA . GLY A 1 124 ? -11.372 1.009 19.641 1.00 91.38 124 GLY A CA 1
ATOM 1051 C C . GLY A 1 124 ? -11.853 -0.166 18.784 1.00 91.38 124 GLY A C 1
ATOM 1052 O O . GLY A 1 124 ? -11.525 -0.244 17.597 1.00 91.38 124 GLY A O 1
ATOM 1053 N N . ILE A 1 125 ? -12.694 -1.049 19.336 1.00 92.88 125 ILE A N 1
ATOM 1054 C CA . ILE A 1 125 ? -13.318 -2.146 18.575 1.00 92.88 125 ILE A CA 1
ATOM 1055 C C . ILE A 1 125 ? -14.242 -1.600 17.476 1.00 92.88 125 ILE A C 1
ATOM 1057 O O . ILE A 1 125 ? -14.257 -2.126 16.359 1.00 92.88 125 ILE A O 1
ATOM 1061 N N . ASN A 1 126 ? -15.025 -0.558 17.766 1.00 94.94 126 ASN A N 1
ATOM 1062 C CA . ASN A 1 126 ? -15.922 0.049 16.783 1.00 94.94 126 ASN A CA 1
ATOM 1063 C C . ASN A 1 126 ? -15.150 0.759 15.662 1.00 94.94 126 ASN A C 1
ATOM 1065 O O . ASN A 1 126 ? -15.507 0.595 14.493 1.00 94.94 126 ASN A O 1
ATOM 1069 N N . ILE A 1 127 ? -14.058 1.459 15.990 1.00 96.62 127 ILE A N 1
ATOM 1070 C CA . ILE A 1 127 ? -13.152 2.056 14.997 1.00 96.62 127 ILE A CA 1
ATOM 1071 C C . ILE A 1 127 ? -12.563 0.959 14.104 1.00 96.62 127 ILE A C 1
ATOM 1073 O O . ILE A 1 127 ? -12.597 1.080 12.880 1.00 96.62 127 ILE A O 1
ATOM 1077 N N . ALA A 1 128 ? -12.097 -0.154 14.680 1.00 96.19 128 ALA A N 1
ATOM 1078 C CA . ALA A 1 128 ? -11.533 -1.260 13.909 1.00 96.19 128 ALA A CA 1
ATOM 1079 C C . ALA A 1 128 ? -12.548 -1.890 12.935 1.00 96.19 128 ALA A C 1
ATOM 1081 O O . ALA A 1 128 ? -12.212 -2.191 11.789 1.00 96.19 128 ALA A O 1
ATOM 1082 N N . LYS A 1 129 ? -13.810 -2.047 13.355 1.00 95.62 129 LYS A N 1
ATOM 1083 C CA . LYS A 1 129 ? -14.893 -2.520 12.475 1.00 95.62 129 LYS A CA 1
ATOM 1084 C C . LYS A 1 129 ? -15.163 -1.541 11.331 1.00 95.62 129 LYS A C 1
ATOM 1086 O O . LYS A 1 129 ? -15.240 -1.966 10.180 1.00 95.62 129 LYS A O 1
ATOM 1091 N N . GLY A 1 130 ? -15.247 -0.242 11.629 1.00 97.75 130 GLY A N 1
ATOM 1092 C CA . GLY A 1 130 ? -15.396 0.801 10.609 1.00 97.75 130 GLY A CA 1
ATOM 1093 C C . GLY A 1 130 ? -14.228 0.818 9.618 1.00 97.75 130 GLY A C 1
ATOM 1094 O O . GLY A 1 130 ? -14.432 0.921 8.406 1.00 97.75 130 GLY A O 1
ATOM 1095 N N . LEU A 1 131 ? -13.005 0.615 10.112 1.00 98.25 131 LEU A N 1
ATOM 1096 C CA . LEU A 1 131 ? -11.811 0.485 9.286 1.00 98.25 131 LEU A CA 1
ATOM 1097 C C . LEU A 1 131 ? -11.903 -0.720 8.339 1.00 98.25 131 LEU A C 1
ATOM 1099 O O . LEU A 1 131 ? -11.638 -0.564 7.148 1.00 98.25 131 LEU A O 1
ATOM 1103 N N . ILE A 1 132 ? -12.332 -1.896 8.813 1.00 98.19 132 ILE A N 1
ATOM 1104 C CA . ILE A 1 132 ? -12.536 -3.082 7.958 1.00 98.19 132 ILE A CA 1
ATOM 1105 C C . ILE A 1 132 ? -13.500 -2.766 6.804 1.00 98.19 132 ILE A C 1
ATOM 1107 O O . ILE A 1 132 ? -13.200 -3.079 5.648 1.00 98.19 132 ILE A O 1
ATOM 1111 N N . GLU A 1 133 ? -14.619 -2.090 7.075 1.00 98.00 133 GLU A N 1
ATOM 1112 C CA . GLU A 1 133 ? -15.575 -1.690 6.032 1.00 98.00 133 GLU A CA 1
ATOM 1113 C C . GLU A 1 133 ? -14.971 -0.714 5.012 1.00 98.00 133 GLU A C 1
ATOM 1115 O O . GLU A 1 133 ? -15.282 -0.784 3.818 1.00 98.00 133 GLU A O 1
ATOM 1120 N N . LYS A 1 134 ? -14.101 0.203 5.451 1.00 98.12 134 LYS A N 1
ATOM 1121 C CA . LYS A 1 134 ? -13.371 1.111 4.554 1.00 98.12 134 LYS A CA 1
ATOM 1122 C C . LYS A 1 134 ? -12.390 0.343 3.674 1.00 98.12 134 LYS A C 1
ATOM 1124 O O . LYS A 1 134 ? -12.408 0.511 2.457 1.00 98.12 134 LYS A O 1
ATOM 1129 N N . ILE A 1 135 ? -11.612 -0.574 4.250 1.00 98.38 135 ILE A N 1
ATOM 1130 C CA . ILE A 1 135 ? -10.659 -1.413 3.508 1.00 98.38 135 ILE A CA 1
ATOM 1131 C C . ILE A 1 135 ? -11.356 -2.257 2.431 1.00 98.38 135 ILE A C 1
ATOM 1133 O O . ILE A 1 135 ? -10.835 -2.389 1.323 1.00 98.38 135 ILE A O 1
ATOM 1137 N N . GLN A 1 136 ? -12.554 -2.782 2.702 1.00 97.81 136 GLN A N 1
ATOM 1138 C CA . GLN A 1 136 ? -13.334 -3.534 1.710 1.00 97.81 136 GLN A CA 1
ATOM 1139 C C . GLN A 1 136 ? -13.728 -2.694 0.485 1.00 97.81 136 GLN A C 1
ATOM 1141 O O . GLN A 1 136 ? -13.855 -3.239 -0.615 1.00 97.81 136 GLN A O 1
ATOM 1146 N N . LYS A 1 137 ? -13.906 -1.378 0.658 1.00 97.94 137 LYS A N 1
ATOM 1147 C CA . LYS A 1 137 ? -14.275 -0.441 -0.416 1.00 97.94 137 LYS A CA 1
ATOM 1148 C C . LYS A 1 137 ? -13.082 0.002 -1.263 1.00 97.94 137 LYS A C 1
ATOM 1150 O O . LYS A 1 137 ? -13.292 0.546 -2.346 1.00 97.94 137 LYS A O 1
ATOM 1155 N N . LEU A 1 138 ? -11.853 -0.232 -0.803 1.00 98.19 138 LEU A N 1
ATOM 1156 C CA . LEU A 1 138 ? -10.657 0.071 -1.578 1.00 98.19 138 LEU A CA 1
ATOM 1157 C C . LEU A 1 138 ? -10.555 -0.835 -2.808 1.00 98.19 138 LEU A C 1
ATOM 1159 O O . LEU A 1 138 ? -11.005 -1.987 -2.832 1.00 98.19 138 LEU A O 1
ATOM 1163 N N . THR A 1 139 ? -9.889 -0.329 -3.837 1.00 97.62 139 THR A N 1
ATOM 1164 C CA . THR A 1 139 ? -9.327 -1.171 -4.893 1.00 97.62 139 THR A CA 1
ATOM 1165 C C . THR A 1 139 ? -8.128 -1.966 -4.354 1.00 97.62 139 THR A C 1
ATOM 1167 O O . THR A 1 139 ? -7.493 -1.542 -3.383 1.00 97.62 139 THR A O 1
ATOM 1170 N N . PRO A 1 140 ? -7.750 -3.098 -4.980 1.00 96.31 140 PRO A N 1
ATOM 1171 C CA . PRO A 1 140 ? -6.551 -3.836 -4.579 1.00 96.31 140 PRO A CA 1
ATOM 1172 C C . PRO A 1 140 ? -5.282 -2.970 -4.547 1.00 96.31 140 PRO A C 1
ATOM 1174 O O . PRO A 1 140 ? -4.460 -3.121 -3.647 1.00 96.31 140 PRO A O 1
ATOM 1177 N N . PHE A 1 141 ? -5.136 -2.033 -5.493 1.00 96.25 141 PHE A N 1
ATOM 1178 C CA . PHE A 1 141 ? -3.963 -1.159 -5.548 1.00 96.25 141 PHE A CA 1
ATOM 1179 C C . PHE A 1 141 ? -3.963 -0.094 -4.445 1.00 96.25 141 PHE A C 1
ATOM 1181 O O . PHE A 1 141 ? -2.920 0.169 -3.858 1.00 96.25 141 PHE A O 1
ATOM 1188 N N . GLU A 1 142 ? -5.117 0.479 -4.094 1.00 97.94 142 GLU A N 1
ATOM 1189 C CA . GLU A 1 142 ? -5.205 1.367 -2.926 1.00 97.94 142 GLU A CA 1
ATOM 1190 C C . GLU A 1 142 ? -4.853 0.645 -1.634 1.00 97.94 142 GLU A C 1
ATOM 1192 O O . GLU A 1 142 ? -4.078 1.167 -0.843 1.00 97.94 142 GLU A O 1
ATOM 1197 N N . ALA A 1 143 ? -5.369 -0.569 -1.441 1.00 97.56 143 ALA A N 1
ATOM 1198 C CA . ALA A 1 143 ? -5.032 -1.369 -0.272 1.00 97.56 143 ALA A CA 1
ATOM 1199 C C . ALA A 1 143 ? -3.533 -1.701 -0.227 1.00 97.56 143 ALA A C 1
ATOM 1201 O O . ALA A 1 143 ? -2.909 -1.593 0.826 1.00 97.56 143 ALA A O 1
ATOM 1202 N N . TYR A 1 144 ? -2.922 -2.021 -1.371 1.00 96.31 144 TYR A N 1
ATOM 1203 C CA . TYR A 1 144 ? -1.469 -2.158 -1.474 1.00 96.31 144 TYR A CA 1
ATOM 1204 C C . TYR A 1 144 ? -0.729 -0.885 -1.026 1.00 96.31 144 TYR A C 1
ATOM 1206 O O . TYR A 1 144 ? 0.185 -0.963 -0.204 1.00 96.31 144 TYR A O 1
ATOM 1214 N N . VAL A 1 145 ? -1.145 0.288 -1.512 1.00 97.00 145 VAL A N 1
ATOM 1215 C CA . VAL A 1 145 ? -0.563 1.580 -1.112 1.00 97.00 145 VAL A CA 1
ATOM 1216 C C . VAL A 1 145 ? -0.727 1.814 0.392 1.00 97.00 145 VAL A C 1
ATOM 1218 O O . VAL A 1 145 ? 0.247 2.182 1.043 1.00 97.00 145 VAL A O 1
ATOM 1221 N N . THR A 1 146 ? -1.898 1.531 0.969 1.00 97.31 146 THR A N 1
ATOM 1222 C CA . THR A 1 146 ? -2.139 1.614 2.420 1.00 97.31 146 THR A CA 1
ATOM 1223 C C . THR A 1 146 ? -1.154 0.757 3.218 1.00 97.31 146 THR A C 1
ATOM 1225 O O . THR A 1 146 ? -0.602 1.235 4.210 1.00 97.31 146 THR A O 1
ATOM 1228 N N . ILE A 1 147 ? -0.874 -0.477 2.781 1.00 96.00 147 ILE A N 1
ATOM 1229 C CA . ILE A 1 147 ? 0.118 -1.344 3.440 1.00 96.00 147 ILE A CA 1
ATOM 1230 C C . ILE A 1 147 ? 1.508 -0.709 3.389 1.00 96.00 147 ILE A C 1
ATOM 1232 O O . ILE A 1 147 ? 2.196 -0.656 4.407 1.00 96.00 147 ILE A O 1
ATOM 1236 N N . LEU A 1 148 ? 1.932 -0.206 2.227 1.00 94.56 148 LEU A N 1
ATOM 1237 C CA . LEU A 1 148 ? 3.250 0.416 2.089 1.00 94.56 148 LEU A CA 1
ATOM 1238 C C . LEU A 1 148 ? 3.399 1.678 2.942 1.00 94.56 148 LEU A C 1
ATOM 1240 O O . LEU A 1 148 ? 4.430 1.844 3.591 1.00 94.56 148 LEU A O 1
ATOM 1244 N N . LEU A 1 149 ? 2.377 2.538 2.971 1.00 95.38 149 LEU A N 1
ATOM 1245 C CA . LEU A 1 149 ? 2.356 3.723 3.832 1.00 95.38 149 LEU A CA 1
ATOM 1246 C C . LEU A 1 149 ? 2.484 3.322 5.305 1.00 95.38 149 LEU A C 1
ATOM 1248 O O . LEU A 1 149 ? 3.344 3.841 6.012 1.00 95.38 149 LEU A O 1
ATOM 1252 N N . THR A 1 150 ? 1.716 2.322 5.738 1.00 95.00 150 THR A N 1
ATOM 1253 C CA . THR A 1 150 ? 1.784 1.785 7.106 1.00 95.00 150 THR A CA 1
ATOM 1254 C C . THR A 1 150 ? 3.176 1.233 7.429 1.00 95.00 150 THR A C 1
ATOM 1256 O O . THR A 1 150 ? 3.760 1.560 8.458 1.00 95.00 150 THR A O 1
ATOM 1259 N N . CYS A 1 151 ? 3.761 0.435 6.533 1.00 92.06 151 CYS A N 1
ATOM 1260 C CA . CYS A 1 151 ? 5.104 -0.114 6.709 1.00 92.06 151 CYS A CA 1
ATOM 1261 C C . CYS A 1 151 ? 6.193 0.970 6.732 1.00 92.06 151 CYS A C 1
ATOM 1263 O O . CYS A 1 151 ? 7.184 0.807 7.440 1.00 92.06 151 CYS A O 1
ATOM 1265 N N . SER A 1 152 ? 6.011 2.074 6.001 1.00 91.19 152 SER A N 1
ATOM 1266 C CA . SER A 1 152 ? 6.966 3.192 5.971 1.00 91.19 152 SER A CA 1
ATOM 1267 C C . SER A 1 152 ? 7.063 3.953 7.300 1.00 91.19 152 SER A C 1
ATOM 1269 O O . SER A 1 152 ? 8.090 4.564 7.587 1.00 91.19 152 SER A O 1
ATOM 1271 N N . LEU A 1 153 ? 6.030 3.861 8.143 1.00 91.94 153 LEU A N 1
ATOM 1272 C CA . LEU A 1 153 ? 5.964 4.495 9.461 1.00 91.94 153 LEU A CA 1
ATOM 1273 C C . LEU A 1 153 ? 6.636 3.685 10.579 1.00 91.94 153 LEU A C 1
ATOM 1275 O O . LEU A 1 153 ? 6.685 4.138 11.721 1.00 91.94 153 LEU A O 1
ATOM 1279 N N . LYS A 1 154 ? 7.166 2.493 10.288 1.00 84.12 154 LYS A N 1
ATOM 1280 C CA . LYS A 1 154 ? 7.822 1.638 11.286 1.00 84.12 154 LYS A CA 1
ATOM 1281 C C . LYS A 1 154 ? 9.165 2.215 11.717 1.00 84.12 154 LYS A C 1
ATOM 1283 O O . LYS A 1 154 ? 10.213 1.894 11.156 1.00 84.12 154 LYS A O 1
ATOM 1288 N N . LYS A 1 155 ? 9.133 3.065 12.739 1.00 83.50 155 LYS A N 1
ATOM 1289 C CA . LYS A 1 155 ? 10.315 3.687 13.337 1.00 83.50 155 LYS A CA 1
ATOM 1290 C C . LYS A 1 155 ? 10.161 3.837 14.846 1.00 83.50 155 LYS A C 1
ATOM 1292 O O . LYS A 1 155 ? 9.053 3.938 15.359 1.00 83.50 155 LYS A O 1
ATOM 1297 N N . ASN A 1 156 ? 11.294 3.890 15.545 1.00 78.06 156 ASN A N 1
ATOM 1298 C CA . ASN A 1 156 ? 11.334 3.920 17.012 1.00 78.06 156 ASN A CA 1
ATOM 1299 C C . ASN A 1 156 ? 10.696 5.181 17.623 1.00 78.06 156 ASN A C 1
ATOM 1301 O O . ASN A 1 156 ? 10.153 5.108 18.717 1.00 78.06 156 ASN A O 1
ATOM 1305 N N . ASN A 1 157 ? 10.753 6.321 16.925 1.00 84.75 157 ASN A N 1
ATOM 1306 C CA . ASN A 1 157 ? 10.215 7.605 17.386 1.00 84.75 157 ASN A CA 1
ATOM 1307 C C . ASN A 1 157 ? 9.108 8.074 16.432 1.00 84.75 157 ASN A C 1
ATOM 1309 O O . ASN A 1 157 ? 9.330 8.979 15.629 1.00 84.75 157 ASN A O 1
ATOM 1313 N N . LEU A 1 158 ? 7.961 7.398 16.462 1.00 90.19 158 LEU A N 1
ATOM 1314 C CA . LEU A 1 158 ? 6.789 7.759 15.665 1.00 90.19 158 LEU A CA 1
ATOM 1315 C C . LEU A 1 158 ? 5.990 8.873 16.357 1.00 90.19 158 LEU A C 1
ATOM 1317 O O . LEU A 1 158 ? 5.628 8.733 17.525 1.00 90.19 158 LEU A O 1
ATOM 1321 N N . THR A 1 159 ? 5.685 9.947 15.632 1.00 93.06 159 THR A N 1
ATOM 1322 C CA . THR A 1 159 ? 4.811 11.040 16.083 1.00 93.06 159 THR A CA 1
ATOM 1323 C C . THR A 1 159 ? 3.497 11.062 15.301 1.00 93.06 159 THR A C 1
ATOM 1325 O O . THR A 1 159 ? 3.372 10.447 14.241 1.00 93.06 159 THR A O 1
ATOM 1328 N N . GLU A 1 160 ? 2.501 11.799 15.797 1.00 94.19 160 GLU A N 1
ATOM 1329 C CA . GLU A 1 160 ? 1.280 12.048 15.020 1.00 94.19 160 GLU A CA 1
ATOM 1330 C C . GLU A 1 160 ? 1.556 12.844 13.739 1.00 94.19 160 GLU A C 1
ATOM 1332 O O . GLU A 1 160 ? 0.889 12.621 12.733 1.00 94.19 160 GLU A O 1
ATOM 1337 N N . ASP A 1 161 ? 2.549 13.736 13.740 1.00 94.69 161 ASP A N 1
ATOM 1338 C CA . ASP A 1 161 ? 2.909 14.513 12.548 1.00 94.69 161 ASP A CA 1
ATOM 1339 C C . ASP A 1 161 ? 3.427 13.606 11.430 1.00 94.69 161 ASP A C 1
ATOM 1341 O O . ASP A 1 161 ? 3.109 13.821 10.263 1.00 94.69 161 ASP A O 1
ATOM 1345 N N . ASP A 1 162 ? 4.134 12.529 11.781 1.00 95.12 162 ASP A N 1
ATOM 1346 C CA . ASP A 1 162 ? 4.556 11.517 10.814 1.00 95.12 162 ASP A CA 1
ATOM 1347 C C . ASP A 1 162 ? 3.361 10.808 10.166 1.00 95.12 162 ASP A C 1
ATOM 1349 O O . ASP A 1 162 ? 3.361 10.543 8.959 1.00 95.12 162 ASP A O 1
ATOM 1353 N N . ILE A 1 163 ? 2.337 10.499 10.971 1.00 95.56 163 ILE A N 1
ATOM 1354 C CA . ILE A 1 163 ? 1.081 9.903 10.506 1.00 95.56 163 ILE A CA 1
ATOM 1355 C C . ILE A 1 163 ? 0.365 10.885 9.575 1.00 95.56 163 ILE A C 1
ATOM 1357 O O . ILE A 1 163 ? 0.014 10.507 8.452 1.00 95.56 163 ILE A O 1
ATOM 1361 N N . ARG A 1 164 ? 0.208 12.145 10.007 1.00 95.81 164 ARG A N 1
ATOM 1362 C CA . ARG A 1 164 ? -0.423 13.214 9.222 1.00 95.81 164 ARG A CA 1
ATOM 1363 C C . ARG A 1 164 ? 0.288 13.423 7.894 1.00 95.81 164 ARG A C 1
ATOM 1365 O O . ARG A 1 164 ? -0.371 13.447 6.861 1.00 95.81 164 ARG A O 1
ATOM 1372 N N . GLU A 1 165 ? 1.617 13.486 7.879 1.00 95.19 165 GLU A N 1
ATOM 1373 C CA . GLU A 1 165 ? 2.392 13.635 6.646 1.00 95.19 165 GLU A CA 1
ATOM 1374 C C . GLU A 1 165 ? 2.230 12.415 5.725 1.00 95.19 165 GLU A C 1
ATOM 1376 O O . GLU A 1 165 ? 1.989 12.545 4.520 1.00 95.19 165 GLU A O 1
ATOM 1381 N N . THR A 1 166 ? 2.336 11.205 6.276 1.00 95.06 166 THR A N 1
ATOM 1382 C CA . THR A 1 166 ? 2.338 9.969 5.482 1.00 95.06 166 THR A CA 1
ATOM 1383 C C . THR A 1 166 ? 0.984 9.715 4.826 1.00 95.06 166 THR A C 1
ATOM 1385 O O . THR A 1 166 ? 0.921 9.493 3.611 1.00 95.06 166 THR A O 1
ATOM 1388 N N . PHE A 1 167 ? -0.094 9.812 5.603 1.00 96.00 167 PHE A N 1
ATOM 1389 C CA . PHE A 1 167 ? -1.468 9.589 5.145 1.00 96.00 167 PHE A CA 1
ATOM 1390 C C . PHE A 1 167 ? -2.166 10.860 4.643 1.00 96.00 167 PHE A C 1
ATOM 1392 O O . PHE A 1 167 ? -3.300 10.788 4.175 1.00 96.00 167 PHE A O 1
ATOM 1399 N N . MET A 1 168 ? -1.475 12.004 4.676 1.00 94.25 168 MET A N 1
ATOM 1400 C CA . MET A 1 168 ? -1.996 13.308 4.264 1.00 94.25 168 MET A CA 1
ATOM 1401 C C . MET A 1 168 ? -3.308 13.644 4.999 1.00 94.25 168 MET A C 1
ATOM 1403 O O . MET A 1 168 ? -4.33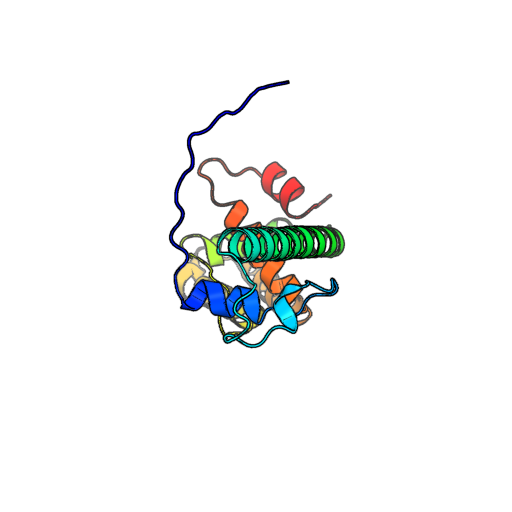6 13.893 4.375 1.00 94.25 168 MET A O 1
ATOM 1407 N N . ILE A 1 169 ? -3.277 13.574 6.329 1.00 93.50 169 ILE A N 1
ATOM 1408 C CA . ILE A 1 169 ? -4.412 13.878 7.215 1.00 93.50 169 ILE A CA 1
ATOM 1409 C C . ILE A 1 169 ? -4.294 15.341 7.661 1.00 93.50 169 ILE A C 1
ATOM 1411 O O . ILE A 1 169 ? -3.197 15.770 8.024 1.00 93.50 169 ILE A O 1
ATOM 1415 N N . GLU A 1 170 ? -5.401 16.087 7.595 1.00 82.75 170 GLU A N 1
ATOM 1416 C CA . GLU A 1 170 ? -5.496 17.488 8.047 1.00 82.75 170 GLU A CA 1
ATOM 1417 C C . GLU A 1 170 ? -5.588 17.613 9.574 1.00 82.75 170 GLU A C 1
ATOM 1419 O O . GLU A 1 170 ? -6.262 16.768 10.208 1.00 82.75 170 GLU A O 1
#

Foldseek 3Di:
DDPPPDDDDPDDDDPVNLVVLLPDDDPDDQPPNPDDPPPPPDDPVSSVVRSVVSVVVVVVVLVVVLVVLLVVLAQVDDLLLLVLQLQLCQPPDDDDDPDQLLVSSLVSSVVCCVVVVVVDDPVSVVSSVVSNVSSVPDDSVSSVSSNVLSVVQNDPDHDSVSVCVSSVHD

Sequence (170 aa):
MKNLIEKYIKIEISPMVYEAVRNYPSGSIYPLEDYQEDDETITEEDKVYYLEAKIRDMIIDLTRLFNFTRKRLQGYFTIEEVYILLRAFWNTLYHVGSIDPRKIIIASIEDVLKYESFDFDEEGINIAKGLIEKIQKLTPFEAYVTILLTCSLKKNNLTEDDIRETFMIE

Organism: Caldicellulosiruptor owensensis (strain ATCC 700167 / DSM 13100 / OL) (NCBI:txid632518)

Radius of gyration: 21.34 Å; chains: 1; bounding box: 49×35×61 Å